Protein AF-A0A2T3Z7C1-F1 (afdb_monomer_lite)

pLDDT: mean 79.78, std 15.29, range [31.84, 96.19]

Organism: Trichoderma asperellum (strain ATCC 204424 / CBS 433.97 / NBRC 101777) (NCBI:txid1042311)

Radius of gyration: 23.26 Å; chains: 1; bounding box: 41×73×47 Å

Foldseek 3Di:
DDDPDDDPPPPPPPPPPPPVVNVPDDPDDQPLCVLFWDPPVVCPPPDQWFKKAQPVPRPDIDIDNHWTWTPDPLIATADDQDQDPVVNDSGGDMDTPDPVHHHDYVVVSNVLVVVLVVDPPRDSVCCNVPVCVSPPPPPDD

Sequence (141 aa):
MVSPATLPSWSQVKYIRPDRKLLAAPPRKPEWEEFFVRPAQDCINLPKIVRIVCRRCRSQKFDDHKPRWTRQITPRYILRRPGCGNCHQKNTNWRPEDPSVMFIDPSHLSRKRSCLKENPAFDPADVIQHPDWYFPGSSET

Structure (mmCIF, N/CA/C/O backbone):
data_AF-A0A2T3Z7C1-F1
#
_entry.id   AF-A0A2T3Z7C1-F1
#
loop_
_atom_site.group_PDB
_atom_site.id
_atom_site.type_symbol
_atom_site.label_atom_id
_atom_site.label_alt_id
_atom_site.label_comp_id
_atom_site.label_asym_id
_atom_site.label_entity_id
_atom_site.label_seq_id
_atom_site.pdbx_PDB_ins_code
_atom_site.Cartn_x
_atom_site.Cartn_y
_atom_site.Cartn_z
_atom_site.occupancy
_atom_site.B_iso_or_equiv
_atom_site.auth_seq_id
_atom_site.auth_comp_id
_atom_site.auth_asym_id
_atom_site.auth_atom_id
_atom_site.pdbx_PDB_model_num
ATOM 1 N N . MET A 1 1 ? 29.526 56.607 -26.516 1.00 38.72 1 MET A N 1
ATOM 2 C CA . MET A 1 1 ? 28.598 57.125 -25.488 1.00 38.72 1 MET A CA 1
ATOM 3 C C . MET A 1 1 ? 27.336 56.282 -25.569 1.00 38.72 1 MET A C 1
ATOM 5 O O . MET A 1 1 ? 26.697 56.297 -26.610 1.00 38.72 1 MET A O 1
ATOM 9 N N . VAL A 1 2 ? 27.069 55.439 -24.568 1.00 41.75 2 VAL A N 1
ATOM 10 C CA . VAL A 1 2 ? 25.969 54.457 -24.598 1.00 41.75 2 VAL A CA 1
ATOM 11 C C . VAL A 1 2 ? 24.788 55.049 -23.834 1.00 41.75 2 VAL A C 1
ATOM 13 O O . VAL A 1 2 ? 24.931 55.375 -22.657 1.00 41.75 2 VAL A O 1
ATOM 16 N N . SER A 1 3 ? 23.655 55.240 -24.509 1.00 46.81 3 SER A N 1
ATOM 17 C CA . SER A 1 3 ? 22.421 55.739 -23.896 1.00 46.81 3 SER A CA 1
ATOM 18 C C . SER A 1 3 ? 21.950 54.797 -22.780 1.00 46.81 3 SER A C 1
ATOM 20 O O . SER A 1 3 ? 21.920 53.582 -22.996 1.00 46.81 3 SER A O 1
ATOM 22 N N . PRO A 1 4 ? 21.564 55.307 -21.597 1.00 52.66 4 PRO A N 1
ATOM 23 C CA . PRO A 1 4 ? 21.028 54.464 -20.539 1.00 52.66 4 PRO A CA 1
ATOM 24 C C . PRO A 1 4 ? 19.660 53.910 -20.953 1.00 52.66 4 PRO A C 1
ATOM 26 O O . PRO A 1 4 ? 18.787 54.647 -21.413 1.00 52.66 4 PRO A O 1
ATOM 29 N N . ALA A 1 5 ? 19.487 52.596 -20.794 1.00 56.38 5 ALA A N 1
ATOM 30 C CA . ALA A 1 5 ? 18.248 51.888 -21.084 1.00 56.38 5 ALA A CA 1
ATOM 31 C C . ALA A 1 5 ? 17.079 52.508 -20.300 1.00 56.38 5 ALA A C 1
ATOM 33 O O . ALA A 1 5 ? 17.044 52.479 -19.069 1.00 56.38 5 ALA A O 1
ATOM 34 N N . THR A 1 6 ? 16.120 53.084 -21.023 1.00 56.19 6 THR A N 1
ATOM 35 C CA . THR A 1 6 ? 14.882 53.619 -20.459 1.00 56.19 6 THR A CA 1
ATOM 36 C C . THR A 1 6 ? 14.025 52.450 -19.983 1.00 56.19 6 THR A C 1
ATOM 38 O O . THR A 1 6 ? 13.424 51.742 -20.788 1.00 56.19 6 THR A O 1
ATOM 41 N N . LEU A 1 7 ? 13.973 52.217 -18.670 1.00 59.69 7 LEU A N 1
ATOM 42 C CA . LEU A 1 7 ? 12.960 51.336 -18.094 1.00 59.69 7 LEU A CA 1
ATOM 43 C C . LEU A 1 7 ? 11.584 51.969 -18.364 1.00 59.69 7 LEU A C 1
ATOM 45 O O . LEU A 1 7 ? 11.388 53.138 -18.018 1.00 59.69 7 LEU A O 1
ATOM 49 N N . PRO A 1 8 ? 10.625 51.258 -18.982 1.00 54.25 8 PRO A N 1
ATOM 50 C CA . PRO A 1 8 ? 9.300 51.811 -19.208 1.00 54.25 8 PRO A CA 1
ATOM 51 C C . PRO A 1 8 ? 8.609 52.041 -17.856 1.00 54.25 8 PRO A C 1
ATOM 53 O O . PRO A 1 8 ? 8.216 51.107 -17.161 1.00 54.25 8 PRO A O 1
ATOM 56 N N . SER A 1 9 ? 8.469 53.316 -17.485 1.00 53.69 9 SER A N 1
ATOM 57 C CA . SER A 1 9 ? 7.728 53.803 -16.318 1.00 53.69 9 SER A CA 1
ATOM 58 C C . SER A 1 9 ? 6.220 53.640 -16.547 1.00 53.69 9 SER A C 1
ATOM 60 O O . SER A 1 9 ? 5.493 54.609 -16.762 1.00 53.69 9 SER A O 1
ATOM 62 N N . TRP A 1 10 ? 5.727 52.403 -16.525 1.00 54.66 10 TRP A N 1
ATOM 63 C CA . TRP A 1 10 ? 4.291 52.137 -16.484 1.00 54.66 10 TRP A CA 1
ATOM 64 C C . TRP A 1 10 ? 3.839 52.088 -15.026 1.00 54.66 10 TRP A C 1
ATOM 66 O O . TRP A 1 10 ? 3.829 51.040 -14.383 1.00 54.66 10 TRP A O 1
ATOM 76 N N . SER A 1 11 ? 3.420 53.243 -14.512 1.00 56.66 11 SER A N 1
ATOM 77 C CA . SER A 1 11 ? 2.805 53.423 -13.187 1.00 56.66 11 SER A CA 1
ATOM 78 C C . SER A 1 11 ? 1.471 52.675 -13.004 1.00 56.66 11 SER A C 1
ATOM 80 O O . SER A 1 11 ? 0.903 52.686 -11.914 1.00 56.66 11 SER A O 1
ATOM 82 N N . GLN A 1 12 ? 0.974 51.996 -14.044 1.00 58.41 12 GLN A N 1
ATOM 83 C CA . GLN A 1 12 ? -0.239 51.173 -14.015 1.00 58.41 12 GLN A CA 1
ATOM 84 C C . GLN A 1 12 ? 0.015 49.677 -13.777 1.00 58.41 12 GLN A C 1
ATOM 86 O O . GLN A 1 12 ? -0.935 48.943 -13.497 1.00 58.41 12 GLN A O 1
ATOM 91 N N . VAL A 1 13 ? 1.263 49.198 -13.845 1.00 56.97 13 VAL A N 1
ATOM 92 C CA . VAL A 1 13 ? 1.553 47.789 -13.545 1.00 56.97 13 VAL A CA 1
ATOM 93 C C . VAL A 1 13 ? 1.569 47.619 -12.028 1.00 56.97 13 VAL A C 1
ATOM 95 O O . VAL A 1 13 ? 2.586 47.803 -11.362 1.00 56.97 13 VAL A O 1
ATOM 98 N N . LYS A 1 14 ? 0.414 47.263 -11.454 1.00 56.72 14 LYS A N 1
ATOM 99 C CA . LYS A 1 14 ? 0.366 46.710 -10.098 1.00 56.72 14 LYS A CA 1
ATOM 100 C C . LYS A 1 14 ? 1.229 45.453 -10.103 1.00 56.72 14 LYS A C 1
ATOM 102 O O . LYS A 1 14 ? 0.855 44.454 -10.710 1.00 56.72 14 LYS A O 1
ATOM 107 N N . TYR A 1 15 ? 2.372 45.496 -9.428 1.00 55.25 15 TYR A N 1
ATOM 108 C CA . TYR A 1 15 ? 3.145 44.296 -9.136 1.00 55.25 15 TYR A CA 1
ATOM 109 C C . TYR A 1 15 ? 2.271 43.367 -8.290 1.00 55.25 15 TYR A C 1
ATOM 111 O O . TYR A 1 15 ? 2.142 43.537 -7.076 1.00 55.25 15 TYR A O 1
ATOM 119 N N . ILE A 1 16 ? 1.625 42.399 -8.938 1.00 62.19 16 ILE A N 1
ATOM 120 C CA . ILE A 1 16 ? 0.951 41.306 -8.252 1.00 62.19 16 ILE A CA 1
ATOM 121 C C . ILE A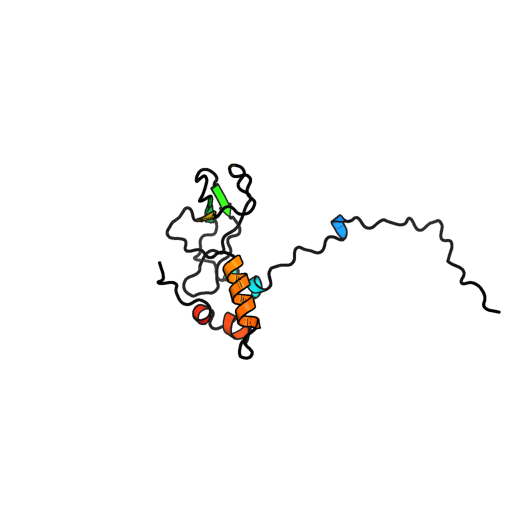 1 16 ? 2.079 40.460 -7.674 1.00 62.19 16 ILE A C 1
ATOM 123 O O . ILE A 1 16 ? 2.775 39.763 -8.409 1.00 62.19 16 ILE A O 1
ATOM 127 N N . ARG A 1 17 ? 2.311 40.555 -6.359 1.00 58.78 17 ARG A N 1
ATOM 128 C CA . ARG A 1 17 ? 3.185 39.591 -5.685 1.00 58.78 17 ARG A CA 1
ATOM 129 C C . ARG A 1 17 ? 2.545 38.218 -5.890 1.00 58.78 17 ARG A C 1
ATOM 131 O O . ARG A 1 17 ? 1.411 38.043 -5.441 1.00 58.78 17 ARG A O 1
ATOM 138 N N . PRO A 1 18 ? 3.204 37.271 -6.575 1.00 61.06 18 PRO A N 1
ATOM 139 C CA . PRO A 1 18 ? 2.634 35.949 -6.738 1.00 61.06 18 PRO A CA 1
ATOM 140 C C . PRO A 1 18 ? 2.448 35.347 -5.343 1.00 61.06 18 PRO A C 1
ATOM 142 O O . PRO A 1 18 ? 3.386 35.312 -4.541 1.00 61.06 18 PRO A O 1
ATOM 145 N N . ASP A 1 19 ? 1.216 34.952 -5.019 1.00 63.44 19 ASP A N 1
ATOM 146 C CA . ASP A 1 19 ? 0.920 34.317 -3.739 1.00 63.44 19 ASP A CA 1
ATOM 147 C C . ASP A 1 19 ? 1.797 33.065 -3.628 1.00 63.44 19 ASP A C 1
ATOM 149 O O . ASP A 1 19 ? 1.788 32.191 -4.497 1.00 63.44 19 ASP A O 1
ATOM 153 N N . ARG A 1 20 ? 2.575 32.975 -2.547 1.00 60.47 20 ARG A N 1
ATOM 154 C CA . ARG A 1 20 ? 3.456 31.836 -2.272 1.00 60.47 20 ARG A CA 1
ATOM 155 C C . ARG A 1 20 ? 2.691 30.508 -2.306 1.00 60.47 20 ARG A C 1
ATOM 157 O O . ARG A 1 20 ? 3.289 29.482 -2.615 1.00 60.47 20 ARG A O 1
ATOM 164 N N . LYS A 1 21 ? 1.384 30.520 -2.017 1.00 62.03 21 LYS A N 1
ATOM 165 C CA . LYS A 1 21 ? 0.500 29.350 -2.131 1.00 62.03 21 LYS A CA 1
ATOM 166 C C . LYS A 1 21 ? 0.228 28.942 -3.582 1.00 62.03 21 LYS A C 1
ATOM 168 O O . LYS A 1 21 ? 0.119 27.752 -3.846 1.00 62.03 21 LYS A O 1
ATOM 173 N N . LEU A 1 22 ? 0.157 29.900 -4.507 1.00 63.41 22 LEU A N 1
ATOM 174 C CA . LEU A 1 22 ? -0.021 29.658 -5.945 1.00 63.41 22 LEU A CA 1
ATOM 175 C C . LEU A 1 22 ? 1.284 29.215 -6.625 1.00 63.41 22 LEU A C 1
ATOM 177 O O . LEU A 1 22 ? 1.246 28.547 -7.651 1.00 63.41 22 LEU A O 1
ATOM 181 N N . LEU A 1 23 ? 2.435 29.550 -6.033 1.00 64.38 23 LEU A N 1
ATOM 182 C CA . LEU A 1 23 ? 3.760 29.079 -6.457 1.00 64.38 23 LEU A CA 1
ATOM 183 C C . LEU A 1 23 ? 4.192 27.768 -5.786 1.00 64.38 23 LEU A C 1
ATOM 185 O O . LEU A 1 23 ? 5.292 27.278 -6.053 1.00 64.38 23 LEU A O 1
ATOM 189 N N . ALA A 1 24 ? 3.382 27.210 -4.883 1.00 66.69 24 ALA A N 1
ATOM 190 C CA . ALA A 1 24 ? 3.707 25.939 -4.260 1.00 66.69 24 ALA A CA 1
ATOM 191 C C . ALA A 1 24 ? 3.689 24.854 -5.341 1.00 66.69 24 ALA A C 1
ATOM 193 O O . ALA A 1 24 ? 2.636 24.522 -5.885 1.00 66.69 24 ALA A O 1
ATOM 194 N N . ALA A 1 25 ? 4.867 24.311 -5.659 1.00 65.12 25 ALA A N 1
ATOM 195 C CA . ALA A 1 25 ? 4.968 23.176 -6.561 1.00 65.12 25 ALA A CA 1
ATOM 196 C C . ALA A 1 25 ? 4.029 22.063 -6.063 1.00 65.12 25 ALA A C 1
ATOM 198 O O . ALA A 1 25 ? 3.983 21.811 -4.849 1.00 65.12 25 ALA A O 1
ATOM 199 N N . PRO A 1 26 ? 3.280 21.400 -6.963 1.00 63.91 26 PRO A N 1
ATOM 200 C CA . PRO A 1 26 ? 2.440 20.286 -6.562 1.00 63.91 26 PRO A CA 1
ATOM 201 C C . PRO A 1 26 ? 3.299 19.265 -5.806 1.00 63.91 26 PRO A C 1
ATOM 203 O O . PRO A 1 26 ? 4.480 19.091 -6.135 1.00 63.91 26 PRO A O 1
ATOM 206 N N . PRO A 1 27 ? 2.746 18.606 -4.772 1.00 65.56 27 PRO A N 1
ATOM 207 C CA . PRO A 1 27 ? 3.503 17.643 -3.990 1.00 65.56 27 PRO A CA 1
ATOM 208 C C . PRO A 1 27 ? 4.083 16.599 -4.941 1.00 65.56 27 PRO A C 1
ATOM 210 O O . PRO A 1 27 ? 3.338 15.926 -5.657 1.00 65.56 27 PRO A O 1
ATOM 213 N N . ARG A 1 28 ? 5.419 16.500 -4.982 1.00 69.06 28 ARG A N 1
ATOM 214 C CA . ARG A 1 28 ? 6.105 15.518 -5.824 1.00 69.06 28 ARG A CA 1
ATOM 215 C C . ARG A 1 28 ? 5.606 14.138 -5.423 1.00 69.06 28 ARG A C 1
ATOM 217 O O . ARG A 1 28 ? 5.805 13.715 -4.282 1.00 69.06 28 ARG A O 1
ATOM 224 N N . LYS A 1 29 ? 4.933 13.458 -6.350 1.00 74.31 29 LYS A N 1
ATOM 225 C CA . LYS A 1 29 ? 4.590 12.054 -6.156 1.00 74.31 29 LYS A CA 1
ATOM 226 C C . LYS A 1 29 ? 5.893 11.266 -6.049 1.00 74.31 29 LYS A C 1
ATOM 228 O O . LYS A 1 29 ? 6.853 11.585 -6.755 1.00 74.31 29 LYS A O 1
ATOM 233 N N . PRO A 1 30 ? 5.968 10.278 -5.153 1.00 79.38 30 PRO A N 1
ATOM 234 C CA . PRO A 1 30 ? 7.123 9.411 -5.128 1.00 79.38 30 PRO A CA 1
ATOM 235 C C . PRO A 1 30 ? 7.197 8.632 -6.444 1.00 79.38 30 PRO A C 1
ATOM 237 O O . PRO A 1 30 ? 6.226 8.001 -6.842 1.00 79.38 30 PRO A O 1
ATOM 240 N N . GLU A 1 31 ? 8.358 8.634 -7.093 1.00 80.88 31 GLU A N 1
ATOM 241 C CA . GLU A 1 31 ? 8.555 7.997 -8.407 1.00 80.88 31 GLU A CA 1
ATOM 242 C C . GLU A 1 31 ? 8.227 6.500 -8.415 1.00 80.88 31 GLU A C 1
ATOM 244 O O . GLU A 1 31 ? 7.868 5.933 -9.438 1.00 80.88 31 GLU A O 1
ATOM 249 N N . TRP A 1 32 ? 8.345 5.837 -7.265 1.00 85.50 32 TRP A N 1
ATOM 250 C CA . TRP A 1 32 ? 8.002 4.426 -7.133 1.00 85.50 32 TRP A CA 1
ATOM 251 C C . TRP A 1 32 ? 6.499 4.158 -7.307 1.00 85.50 32 TRP A C 1
ATOM 253 O O . TRP A 1 32 ? 6.117 3.012 -7.550 1.00 85.50 32 TRP A O 1
ATOM 263 N N . GLU A 1 33 ? 5.650 5.186 -7.176 1.00 86.88 33 GLU A N 1
ATOM 264 C CA . GLU A 1 33 ? 4.194 5.064 -7.269 1.00 86.88 33 GLU A CA 1
ATOM 265 C C . GLU A 1 33 ? 3.763 4.580 -8.656 1.00 86.88 33 GLU A C 1
ATOM 267 O O . GLU A 1 33 ? 2.875 3.745 -8.770 1.00 86.88 33 GLU A O 1
ATOM 272 N N . GLU A 1 34 ? 4.448 5.026 -9.705 1.00 84.19 34 GLU A N 1
ATOM 273 C CA . GLU A 1 34 ? 4.117 4.687 -11.092 1.00 84.19 34 GLU A CA 1
ATOM 274 C C . GLU A 1 34 ? 4.365 3.204 -11.408 1.00 84.19 34 GLU A C 1
ATOM 276 O O . GLU A 1 34 ? 3.578 2.576 -12.120 1.00 84.19 34 GLU A O 1
ATOM 281 N N . PHE A 1 35 ? 5.412 2.623 -10.818 1.00 85.69 35 PHE A N 1
ATOM 282 C CA . PHE A 1 35 ? 5.861 1.262 -11.119 1.00 85.69 35 PHE A CA 1
ATOM 283 C C . PHE A 1 35 ? 5.249 0.218 -10.192 1.00 85.69 35 PHE A C 1
ATOM 285 O O . PHE A 1 35 ? 4.875 -0.861 -10.636 1.00 85.69 35 PHE A O 1
ATOM 292 N N . PHE A 1 36 ? 5.136 0.517 -8.896 1.00 89.75 36 PHE A N 1
ATOM 293 C CA . PHE A 1 36 ? 4.722 -0.485 -7.915 1.00 89.75 36 PHE A CA 1
ATOM 294 C C . PHE A 1 36 ? 3.242 -0.434 -7.558 1.00 89.75 36 PHE A C 1
ATOM 296 O O . PHE A 1 36 ? 2.744 -1.412 -6.997 1.00 89.75 36 PHE A O 1
ATOM 303 N N . VAL A 1 37 ? 2.532 0.661 -7.854 1.00 91.75 37 VAL A N 1
ATOM 304 C CA . VAL A 1 37 ? 1.107 0.788 -7.517 1.00 91.75 37 VAL A CA 1
ATOM 305 C C . VAL A 1 37 ? 0.239 0.276 -8.646 1.00 91.75 37 VAL A C 1
ATOM 307 O O . VAL A 1 37 ? 0.445 0.589 -9.819 1.00 91.75 37 VAL A O 1
ATOM 310 N N . ARG A 1 38 ? -0.742 -0.533 -8.264 1.00 91.06 38 ARG A N 1
ATOM 311 C CA . ARG A 1 38 ? -1.776 -1.065 -9.139 1.00 91.06 38 ARG A CA 1
ATOM 312 C C . ARG A 1 38 ? -2.726 0.056 -9.583 1.00 91.06 38 ARG A C 1
ATOM 314 O O . ARG A 1 38 ? -3.148 0.851 -8.736 1.00 91.06 38 ARG A O 1
ATOM 321 N N . PRO A 1 39 ? -3.069 0.154 -10.880 1.00 89.19 39 PRO A N 1
ATOM 322 C CA . PRO A 1 39 ? -4.035 1.141 -11.344 1.00 89.19 39 PRO A CA 1
ATOM 323 C C . PRO A 1 39 ? -5.415 0.858 -10.739 1.00 89.19 39 PRO A C 1
ATOM 325 O O . PRO A 1 39 ? -5.766 -0.282 -10.445 1.00 89.19 39 PRO A O 1
ATOM 328 N N . ALA A 1 40 ? -6.222 1.905 -10.557 1.00 85.69 40 ALA A N 1
ATOM 329 C CA . ALA A 1 40 ? -7.511 1.799 -9.866 1.00 85.69 40 ALA A CA 1
ATOM 330 C C . ALA A 1 40 ? -8.490 0.809 -10.529 1.00 85.69 40 ALA A C 1
ATOM 332 O O . ALA A 1 40 ? -9.327 0.229 -9.841 1.00 85.69 40 ALA A O 1
ATOM 333 N N . GLN A 1 41 ? -8.364 0.608 -11.843 1.00 86.56 41 GLN A N 1
ATOM 334 C CA . GLN A 1 41 ? -9.183 -0.313 -12.634 1.00 86.56 41 GLN A CA 1
ATOM 335 C C . GLN A 1 41 ? -8.959 -1.782 -12.246 1.00 86.56 41 GLN A C 1
ATOM 337 O O . GLN A 1 41 ? -9.906 -2.557 -12.263 1.00 86.56 41 GLN A O 1
ATOM 342 N N . ASP A 1 42 ? -7.756 -2.142 -11.793 1.00 86.50 42 ASP A N 1
ATOM 343 C CA . ASP A 1 42 ? -7.396 -3.526 -11.449 1.00 86.50 42 ASP A CA 1
ATOM 344 C C . ASP A 1 42 ? -7.656 -3.856 -9.966 1.00 86.50 42 ASP A C 1
ATOM 346 O O . ASP A 1 42 ? -7.323 -4.943 -9.483 1.00 86.50 42 ASP A O 1
ATOM 350 N N . CYS A 1 43 ? -8.228 -2.909 -9.214 1.00 86.50 43 CYS A N 1
ATOM 351 C CA . CYS A 1 43 ? -8.494 -3.013 -7.777 1.00 86.50 43 CYS A CA 1
ATOM 352 C C . CYS A 1 43 ? -9.932 -3.468 -7.450 1.00 86.50 43 CYS A C 1
ATOM 354 O O . CYS A 1 43 ? -10.377 -3.287 -6.319 1.00 86.50 43 CYS A O 1
ATOM 356 N N . ILE A 1 44 ? -10.672 -4.045 -8.407 1.00 85.50 44 ILE A N 1
ATOM 357 C CA . ILE A 1 44 ? -12.108 -4.381 -8.266 1.00 85.50 44 ILE A CA 1
ATOM 358 C C . ILE A 1 44 ? -12.372 -5.321 -7.078 1.00 85.50 44 ILE A C 1
ATOM 360 O O . ILE A 1 44 ? -13.336 -5.120 -6.342 1.00 85.50 44 ILE A O 1
ATOM 364 N N . ASN A 1 45 ? -11.486 -6.297 -6.862 1.00 88.44 45 ASN A N 1
ATOM 365 C CA . ASN A 1 45 ? -11.622 -7.323 -5.820 1.00 88.44 45 ASN A CA 1
ATOM 366 C C . ASN A 1 45 ? -10.914 -6.964 -4.502 1.00 88.44 45 ASN A C 1
ATOM 368 O O . ASN A 1 45 ? -10.785 -7.814 -3.623 1.00 88.44 45 ASN A O 1
ATOM 372 N N . LEU A 1 46 ? -10.411 -5.735 -4.364 1.00 91.50 46 LEU A N 1
ATOM 373 C CA . LEU A 1 46 ? -9.671 -5.297 -3.182 1.00 91.50 46 LEU A CA 1
ATOM 374 C C . LEU A 1 46 ? -10.538 -4.399 -2.287 1.00 91.50 46 LEU A C 1
ATOM 376 O O . LEU A 1 46 ? -11.423 -3.695 -2.785 1.00 91.50 46 LEU A O 1
ATOM 380 N N . PRO A 1 47 ? -10.284 -4.374 -0.965 1.00 92.69 47 PRO A N 1
ATOM 381 C CA . PRO A 1 47 ? -10.992 -3.486 -0.054 1.00 92.69 47 PRO A CA 1
ATOM 382 C C . PRO A 1 47 ? -10.921 -2.021 -0.506 1.00 92.69 47 PRO A C 1
ATOM 384 O O . PRO A 1 47 ? -9.841 -1.452 -0.687 1.00 92.69 47 PRO A O 1
ATOM 387 N N . LYS A 1 48 ? -12.094 -1.396 -0.658 1.00 93.44 48 LYS A N 1
ATOM 388 C CA . LYS A 1 48 ? -12.232 0.024 -1.034 1.00 93.44 48 LYS A CA 1
ATOM 389 C C . LYS A 1 48 ? -11.935 0.973 0.124 1.00 93.44 48 LYS A C 1
ATOM 391 O O . LYS A 1 48 ? -11.572 2.122 -0.104 1.00 93.44 48 LYS A O 1
ATOM 396 N N . ILE A 1 49 ? -12.112 0.494 1.351 1.00 95.00 49 ILE A N 1
ATOM 397 C CA . ILE A 1 49 ? -11.792 1.217 2.577 1.00 95.00 49 ILE A CA 1
ATOM 398 C C . ILE A 1 49 ? -10.931 0.292 3.425 1.00 95.00 49 ILE A C 1
ATOM 400 O O . ILE A 1 49 ? -11.320 -0.844 3.687 1.00 95.00 49 ILE A O 1
ATOM 404 N N . VAL A 1 50 ? -9.765 0.778 3.844 1.00 95.94 50 VAL A N 1
ATOM 405 C CA . VAL A 1 50 ? -8.877 0.049 4.754 1.00 95.94 50 VAL A CA 1
ATOM 406 C C . VAL A 1 50 ? -8.777 0.828 6.054 1.00 95.94 50 VAL A C 1
ATOM 408 O O . VAL A 1 50 ? -8.210 1.922 6.094 1.00 95.94 50 VAL A O 1
ATOM 411 N N . ARG A 1 51 ? -9.310 0.254 7.133 1.00 96.19 51 ARG A N 1
ATOM 412 C CA . ARG A 1 51 ? -9.140 0.803 8.478 1.00 96.19 51 ARG A CA 1
ATOM 413 C C . ARG A 1 51 ? -7.758 0.436 9.002 1.00 96.19 51 ARG A C 1
ATOM 415 O O . ARG A 1 51 ? -7.385 -0.736 9.048 1.00 96.19 51 ARG A O 1
ATOM 422 N N . ILE A 1 52 ? -6.993 1.444 9.403 1.00 94.81 52 ILE A N 1
ATOM 423 C CA . ILE A 1 52 ? -5.683 1.284 10.029 1.00 94.81 52 ILE A CA 1
ATOM 424 C C . ILE A 1 52 ? -5.717 1.743 11.482 1.00 94.81 52 ILE A C 1
ATOM 426 O O . ILE A 1 52 ? -6.410 2.690 11.846 1.00 94.81 52 ILE A O 1
ATOM 430 N N . VAL A 1 53 ? -4.916 1.088 12.312 1.00 93.62 53 VAL A N 1
ATOM 431 C CA . VAL A 1 53 ? -4.758 1.376 13.734 1.00 93.62 53 VAL A CA 1
ATOM 432 C C . VAL A 1 53 ? -3.303 1.708 14.050 1.00 93.62 53 VAL A C 1
ATOM 434 O O . VAL A 1 53 ? -2.366 1.102 13.516 1.00 93.62 53 VAL A O 1
ATOM 437 N N . CYS A 1 54 ? -3.097 2.684 14.930 1.00 91.50 54 CYS A N 1
ATOM 438 C CA . CYS A 1 54 ? -1.772 3.009 15.441 1.00 91.50 54 CYS A CA 1
ATOM 439 C C . CYS A 1 54 ? -1.252 1.842 16.292 1.00 91.50 54 CYS A C 1
ATOM 44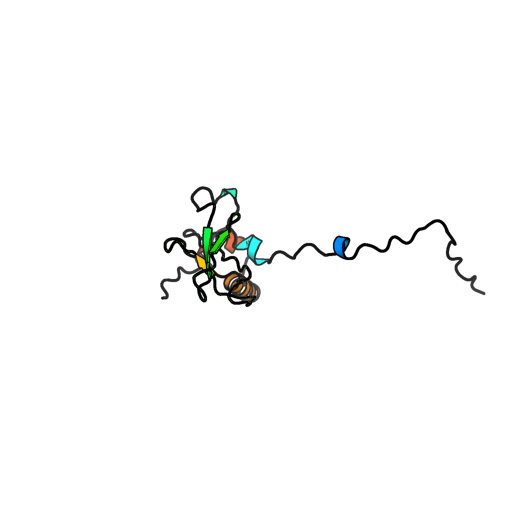1 O O . CYS A 1 54 ? -1.860 1.486 17.299 1.00 91.50 54 CYS A O 1
ATOM 443 N N . ARG A 1 55 ? -0.096 1.259 15.954 1.00 88.75 55 ARG A N 1
ATOM 444 C CA . ARG A 1 55 ? 0.458 0.122 16.717 1.00 88.75 55 ARG A CA 1
ATOM 445 C C . ARG A 1 55 ? 0.857 0.483 18.143 1.00 88.75 55 ARG A C 1
ATOM 447 O O . ARG A 1 55 ? 0.886 -0.399 18.998 1.00 88.75 55 ARG A O 1
ATOM 454 N N . ARG A 1 56 ? 1.190 1.756 18.383 1.00 87.81 56 ARG A N 1
ATOM 455 C CA . ARG A 1 56 ? 1.691 2.235 19.674 1.00 87.81 56 ARG A CA 1
ATOM 456 C C . ARG A 1 56 ? 0.560 2.435 20.677 1.00 87.81 56 ARG A C 1
ATOM 458 O O . ARG A 1 56 ? 0.542 1.755 21.691 1.00 87.81 56 ARG A O 1
ATOM 465 N N . CYS A 1 57 ? -0.378 3.342 20.398 1.00 89.31 57 CYS A N 1
ATOM 466 C CA . CYS A 1 57 ? -1.479 3.619 21.327 1.00 89.31 57 CYS A CA 1
ATOM 467 C C . CYS A 1 57 ? -2.671 2.672 21.164 1.00 89.31 57 CYS A C 1
ATOM 469 O O . CYS A 1 57 ? -3.479 2.585 22.080 1.00 89.31 57 CYS A O 1
ATOM 471 N N . ARG A 1 58 ? -2.812 1.999 20.010 1.00 89.38 58 ARG A N 1
ATOM 472 C CA . ARG A 1 58 ? -3.911 1.075 19.652 1.00 89.38 58 ARG A CA 1
ATOM 473 C C . ARG A 1 58 ? -5.330 1.658 19.708 1.00 89.38 58 ARG A C 1
ATOM 475 O O . ARG A 1 58 ? -6.268 0.991 19.292 1.00 89.38 58 ARG A O 1
ATOM 482 N N . SER A 1 59 ? -5.486 2.894 20.170 1.00 88.19 59 SER A N 1
ATOM 483 C CA . SER A 1 59 ? -6.762 3.586 20.330 1.00 88.19 59 SER A CA 1
ATOM 484 C C . SER A 1 59 ? -7.134 4.412 19.108 1.00 88.19 59 SER A C 1
ATOM 486 O O . SER A 1 59 ? -8.297 4.441 18.718 1.00 88.19 59 SER A O 1
ATOM 488 N N . GLN A 1 60 ? -6.156 5.058 18.469 1.00 90.25 60 GLN A N 1
ATOM 489 C CA . GLN A 1 60 ? -6.438 5.847 17.280 1.00 90.25 60 GLN A CA 1
ATOM 490 C C . GLN A 1 60 ? -6.568 4.957 16.045 1.00 90.25 60 GLN A C 1
ATOM 492 O O . GLN A 1 60 ? -5.667 4.173 15.724 1.00 90.25 60 GLN A O 1
ATOM 497 N N . LYS A 1 61 ? -7.681 5.149 15.340 1.00 92.88 61 LYS A N 1
ATOM 498 C CA . LYS A 1 61 ? -8.018 4.496 14.078 1.00 92.88 61 LYS A CA 1
ATOM 499 C C . LYS A 1 61 ? -8.149 5.543 12.976 1.00 92.88 61 LYS A C 1
ATOM 501 O O . LYS A 1 61 ? -8.444 6.705 13.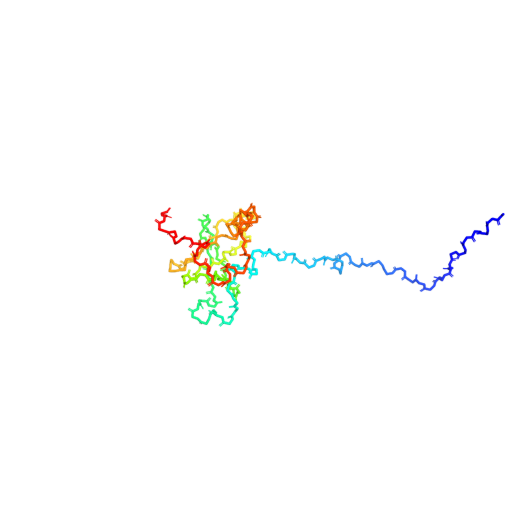252 1.00 92.88 61 LYS A O 1
ATOM 506 N N . PHE A 1 62 ? -7.898 5.135 11.744 1.00 92.19 62 PHE A N 1
ATOM 507 C CA . PHE A 1 62 ? -8.044 5.973 10.564 1.00 92.19 62 PHE A CA 1
ATOM 508 C C . PHE A 1 62 ? -8.596 5.132 9.419 1.00 92.19 62 PHE A C 1
ATOM 510 O O . PHE A 1 62 ? -8.095 4.036 9.170 1.00 92.19 62 PHE A O 1
ATOM 517 N N . ASP A 1 63 ? -9.595 5.660 8.722 1.00 95.31 63 ASP A N 1
ATOM 518 C CA . ASP A 1 63 ? -10.201 5.007 7.567 1.00 95.31 63 ASP A CA 1
ATOM 519 C C . ASP A 1 63 ? -9.573 5.559 6.288 1.00 95.31 63 ASP A C 1
ATOM 521 O O . ASP A 1 63 ? -9.779 6.718 5.923 1.00 95.31 63 ASP A O 1
ATOM 525 N N . ASP A 1 64 ? -8.768 4.737 5.607 1.00 93.94 64 ASP A N 1
ATOM 526 C CA . ASP A 1 64 ? -8.251 5.100 4.291 1.00 93.94 64 ASP A CA 1
ATOM 527 C C . ASP A 1 64 ? -9.303 4.798 3.223 1.00 93.94 64 ASP A C 1
ATOM 529 O O . ASP A 1 64 ? -9.489 3.650 2.824 1.00 93.94 64 ASP A O 1
ATOM 533 N N . HIS A 1 65 ? -9.974 5.850 2.754 1.00 93.88 65 HIS A N 1
ATOM 534 C CA . HIS A 1 65 ? -10.942 5.801 1.654 1.00 93.88 65 HIS A CA 1
ATOM 535 C C . HIS A 1 65 ? -10.296 5.761 0.261 1.00 93.88 65 HIS A C 1
ATOM 537 O O . HIS A 1 65 ? -10.997 5.651 -0.743 1.00 93.88 65 HIS A O 1
ATOM 543 N N . LYS A 1 66 ? -8.971 5.920 0.172 1.00 91.56 66 LYS A N 1
ATOM 544 C CA . LYS A 1 66 ? -8.211 5.836 -1.081 1.00 91.56 66 LYS A CA 1
ATOM 545 C C . LYS A 1 66 ? -7.008 4.908 -0.886 1.00 91.56 66 LYS A C 1
ATOM 547 O O . LYS A 1 66 ? -5.858 5.370 -1.018 1.00 91.56 66 LYS A O 1
ATOM 552 N N . PRO A 1 67 ? -7.266 3.623 -0.566 1.00 93.81 67 PRO A N 1
ATOM 553 C CA . PRO A 1 67 ? -6.209 2.656 -0.364 1.00 93.81 67 PRO A CA 1
ATOM 554 C C . PRO A 1 67 ? -5.462 2.432 -1.675 1.00 93.81 67 PRO A C 1
ATOM 556 O O . PRO A 1 67 ? -6.036 2.430 -2.765 1.00 93.81 67 PRO A O 1
ATOM 559 N N . ARG A 1 68 ? -4.148 2.264 -1.558 1.00 94.19 68 ARG A N 1
ATOM 560 C CA . ARG A 1 68 ? -3.263 1.944 -2.679 1.00 94.19 68 ARG A CA 1
ATOM 561 C C . ARG A 1 68 ? -2.752 0.530 -2.491 1.00 94.19 68 ARG A C 1
ATOM 563 O O . ARG A 1 68 ? -2.463 0.136 -1.363 1.00 94.19 68 ARG A O 1
ATOM 570 N N . TRP A 1 69 ? -2.608 -0.199 -3.584 1.00 94.19 69 TRP A N 1
ATOM 571 C CA . TRP A 1 69 ? -2.249 -1.613 -3.571 1.00 94.19 69 TRP A CA 1
ATOM 572 C C . TRP A 1 69 ? -1.048 -1.857 -4.472 1.00 94.19 69 TRP A C 1
ATOM 574 O O . TRP A 1 69 ? -0.886 -1.169 -5.482 1.00 94.19 69 TRP A O 1
ATOM 584 N N . THR A 1 70 ? -0.193 -2.810 -4.108 1.00 92.75 70 THR A N 1
ATOM 585 C CA . THR A 1 70 ? 0.928 -3.203 -4.967 1.00 92.75 70 THR A CA 1
ATOM 586 C C . THR A 1 70 ? 0.453 -3.967 -6.208 1.00 92.75 70 THR A C 1
ATOM 588 O O . THR A 1 70 ? -0.620 -4.574 -6.217 1.00 92.75 70 THR A O 1
ATOM 591 N N . ARG A 1 71 ? 1.260 -3.942 -7.276 1.00 91.19 71 ARG A N 1
ATOM 592 C CA . ARG A 1 71 ? 0.977 -4.644 -8.545 1.00 91.19 71 ARG A CA 1
ATOM 593 C C . ARG A 1 71 ? 1.099 -6.168 -8.496 1.00 91.19 71 ARG A C 1
ATOM 595 O O . ARG A 1 71 ? 0.602 -6.817 -9.404 1.00 91.19 71 ARG A O 1
ATOM 602 N N . GLN A 1 72 ? 1.717 -6.721 -7.455 1.00 88.44 72 GLN A N 1
ATOM 603 C CA . GLN A 1 72 ? 1.913 -8.164 -7.273 1.00 88.44 72 GLN A CA 1
ATOM 604 C C . GLN A 1 72 ? 0.631 -8.988 -7.446 1.00 88.44 72 GLN A C 1
ATOM 606 O O . GLN A 1 72 ? -0.470 -8.469 -7.222 1.00 88.44 72 GLN A O 1
ATOM 611 N N . ILE A 1 73 ? 0.790 -10.283 -7.746 1.00 86.56 73 ILE A N 1
ATOM 612 C CA . ILE A 1 73 ? -0.316 -11.256 -7.772 1.00 86.56 73 ILE A CA 1
ATOM 613 C C . ILE A 1 73 ? -1.066 -11.254 -6.441 1.00 86.56 73 ILE A C 1
ATOM 615 O O . ILE A 1 73 ? -2.293 -11.203 -6.447 1.00 86.56 73 ILE A O 1
ATOM 619 N N . THR A 1 74 ? -0.334 -11.242 -5.322 1.00 88.31 74 THR A N 1
ATOM 620 C CA . THR A 1 74 ? -0.885 -11.076 -3.969 1.00 88.31 74 THR A CA 1
ATOM 621 C C . THR A 1 74 ? -0.734 -9.614 -3.544 1.00 88.31 74 THR A C 1
ATOM 623 O O . THR A 1 74 ? 0.342 -9.223 -3.071 1.00 88.31 74 THR A O 1
ATOM 626 N N . PRO A 1 75 ? -1.766 -8.767 -3.716 1.00 90.69 75 PRO A N 1
ATOM 627 C CA . PRO A 1 75 ? -1.620 -7.331 -3.551 1.00 90.69 75 PRO A CA 1
ATOM 628 C C . PRO A 1 75 ? -1.471 -6.984 -2.075 1.00 90.69 75 PRO A C 1
ATOM 630 O O . PRO A 1 75 ? -2.238 -7.432 -1.225 1.00 90.69 75 PRO A O 1
ATOM 633 N N . ARG A 1 76 ? -0.494 -6.137 -1.768 1.00 93.56 76 ARG A N 1
ATOM 634 C CA . ARG A 1 76 ? -0.268 -5.615 -0.420 1.00 93.56 76 ARG A CA 1
ATOM 635 C C . ARG A 1 76 ? -0.755 -4.179 -0.360 1.00 93.56 76 ARG A C 1
ATOM 637 O O . ARG A 1 76 ? -0.450 -3.377 -1.243 1.00 93.56 76 ARG A O 1
ATOM 644 N N . TYR A 1 77 ? -1.477 -3.840 0.695 1.00 94.94 77 TYR A N 1
ATOM 645 C CA . TYR A 1 77 ? -1.889 -2.473 0.967 1.00 94.94 77 TYR A CA 1
ATOM 646 C C . TYR A 1 77 ? -0.668 -1.591 1.263 1.00 94.94 77 TYR A C 1
ATOM 648 O O . TYR A 1 77 ? 0.184 -1.918 2.088 1.00 94.94 77 TYR A O 1
ATOM 656 N N . ILE A 1 78 ? -0.575 -0.443 0.605 1.00 93.62 78 ILE A N 1
ATOM 657 C CA . ILE A 1 78 ? 0.516 0.511 0.785 1.00 93.62 78 ILE A CA 1
ATOM 658 C C . ILE A 1 78 ? 0.13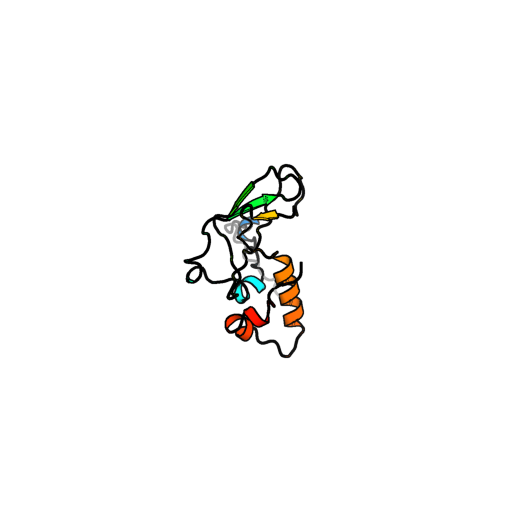5 1.461 1.914 1.00 93.62 78 ILE A C 1
ATOM 660 O O . ILE A 1 78 ? -0.678 2.374 1.743 1.00 93.62 78 ILE A O 1
ATOM 664 N N . LEU A 1 79 ? 0.755 1.236 3.070 1.00 92.12 79 LEU A N 1
ATOM 665 C CA . LEU A 1 79 ? 0.381 1.842 4.340 1.00 92.12 79 LEU A CA 1
ATOM 666 C C . LEU A 1 79 ? 0.402 3.380 4.281 1.00 92.12 79 LEU A C 1
ATOM 668 O O . LEU A 1 79 ? 1.406 4.000 3.923 1.00 92.12 79 LEU A O 1
ATOM 672 N N . ARG A 1 80 ? -0.694 4.024 4.696 1.00 88.44 80 ARG A N 1
ATOM 673 C CA . ARG A 1 80 ? -0.706 5.465 4.991 1.00 88.44 80 ARG A CA 1
ATOM 674 C C . ARG A 1 80 ? -0.055 5.748 6.343 1.00 88.44 80 ARG A C 1
ATOM 676 O O . ARG A 1 80 ? -0.157 4.958 7.276 1.00 88.44 80 ARG A O 1
ATOM 683 N N . ARG A 1 81 ? 0.562 6.924 6.466 1.00 85.38 81 ARG A N 1
ATOM 684 C CA . ARG A 1 81 ? 1.167 7.411 7.714 1.00 85.38 81 ARG A CA 1
ATOM 685 C C . ARG A 1 81 ? 0.475 8.688 8.202 1.00 85.38 81 ARG A C 1
ATOM 687 O O . ARG A 1 81 ? 1.076 9.760 8.133 1.00 85.38 81 ARG A O 1
ATOM 694 N N . PRO A 1 82 ? -0.798 8.624 8.635 1.00 86.75 82 PRO A N 1
ATOM 695 C CA . PRO A 1 82 ? -1.415 9.773 9.277 1.00 86.75 82 PRO A CA 1
ATOM 696 C C . PRO A 1 82 ? -0.709 10.095 10.602 1.00 86.75 82 PRO A C 1
ATOM 698 O O . PRO A 1 82 ? -0.086 9.238 11.237 1.00 86.75 82 PRO A O 1
ATOM 701 N N . GLY A 1 83 ? -0.799 11.352 11.030 1.00 84.81 83 GLY A N 1
ATOM 702 C CA . GLY A 1 83 ? -0.337 11.746 12.357 1.00 84.81 83 GLY A CA 1
ATOM 703 C C . GLY A 1 83 ? -1.196 11.090 13.439 1.00 84.81 83 GLY A C 1
ATOM 704 O O . GLY A 1 83 ? -2.425 11.124 13.369 1.00 84.81 83 GLY A O 1
ATOM 705 N N . CYS A 1 84 ? -0.557 10.502 14.451 1.00 87.06 84 CYS A N 1
ATOM 706 C CA . CYS A 1 84 ? -1.274 10.033 15.632 1.00 87.06 84 CYS A CA 1
ATOM 707 C C . CYS A 1 84 ? -1.427 11.198 16.619 1.00 87.06 84 CYS A C 1
ATOM 709 O O . CYS A 1 84 ? -0.425 11.686 17.145 1.00 87.06 84 CYS A O 1
ATOM 711 N N . GLY A 1 85 ? -2.663 11.623 16.876 1.00 84.69 85 GLY A N 1
ATOM 712 C CA . GLY A 1 85 ? -3.015 12.650 17.852 1.00 84.69 85 GLY A CA 1
ATOM 713 C C . GLY A 1 85 ? -2.669 12.252 19.285 1.00 84.69 85 GLY A C 1
ATOM 714 O O . GLY A 1 85 ? -2.266 13.112 20.047 1.00 84.69 85 GLY A O 1
ATOM 715 N N . ASN A 1 86 ? -2.713 10.958 19.626 1.00 86.12 86 ASN A N 1
ATOM 716 C CA . ASN A 1 86 ? -2.387 10.491 20.984 1.00 86.12 86 ASN A CA 1
ATOM 717 C C . ASN A 1 86 ? -0.879 10.343 21.227 1.00 86.12 86 ASN A C 1
ATOM 719 O O . ASN A 1 86 ? -0.404 10.486 22.346 1.00 86.12 86 ASN A O 1
ATOM 723 N N . CYS A 1 87 ? -0.109 9.995 20.193 1.00 83.75 87 CYS A N 1
ATOM 724 C CA . CYS A 1 87 ? 1.337 9.806 20.331 1.00 83.75 87 CYS A CA 1
ATOM 725 C C . CYS A 1 87 ? 2.136 11.065 19.982 1.00 83.75 87 CYS A C 1
ATOM 727 O O . CYS A 1 87 ? 3.346 11.056 20.184 1.00 83.75 87 CYS A O 1
ATOM 729 N N . HIS A 1 88 ? 1.501 12.082 19.386 1.00 75.75 88 HIS A N 1
ATOM 730 C CA . HIS A 1 88 ? 2.115 13.314 18.867 1.00 75.75 88 HIS A CA 1
ATOM 731 C C . HIS A 1 88 ? 3.361 13.101 17.983 1.00 75.75 88 HIS A C 1
ATOM 733 O O . HIS A 1 88 ? 4.152 14.014 17.757 1.00 75.75 88 HIS A O 1
ATOM 739 N N . GLN A 1 89 ? 3.546 11.892 17.446 1.00 67.94 89 GLN A N 1
ATOM 740 C CA . GLN A 1 89 ? 4.697 11.522 16.632 1.00 67.94 89 GLN A CA 1
ATOM 741 C C . GLN A 1 89 ? 4.299 11.415 15.163 1.00 67.94 89 GLN A C 1
ATOM 743 O O . GLN A 1 89 ? 3.317 10.756 14.809 1.00 67.94 89 GLN A O 1
ATOM 748 N N . LYS A 1 90 ? 5.117 12.033 14.302 1.00 62.06 90 LYS A N 1
ATOM 749 C CA . LYS A 1 90 ? 4.906 12.100 12.847 1.00 62.06 90 LYS A CA 1
ATOM 750 C C . LYS A 1 90 ? 5.061 10.751 12.128 1.00 62.06 90 LYS A C 1
ATOM 752 O O . LYS A 1 90 ? 4.654 10.644 10.983 1.00 62.06 90 LYS A O 1
ATOM 757 N N . ASN A 1 91 ? 5.579 9.723 12.800 1.00 64.56 91 ASN A N 1
ATOM 758 C CA . ASN A 1 91 ? 5.822 8.392 12.237 1.00 64.56 91 ASN A CA 1
ATOM 759 C C . ASN A 1 91 ? 5.360 7.304 13.207 1.00 64.56 91 ASN A C 1
ATOM 761 O O . ASN A 1 91 ? 6.154 6.505 13.698 1.00 64.56 91 ASN A O 1
ATOM 765 N N . THR A 1 92 ? 4.071 7.289 13.537 1.00 66.12 92 THR A N 1
ATOM 766 C CA . THR A 1 92 ? 3.539 6.110 14.220 1.00 66.12 92 THR A CA 1
ATOM 767 C C . THR A 1 92 ? 3.497 4.954 13.232 1.00 66.12 92 THR A C 1
ATOM 769 O O . THR A 1 92 ? 3.058 5.108 12.095 1.00 66.12 92 THR A O 1
ATOM 772 N N . ASN A 1 93 ? 4.001 3.793 13.647 1.00 78.31 93 ASN A N 1
ATOM 773 C CA . ASN A 1 93 ? 3.857 2.577 12.861 1.00 78.31 93 ASN A CA 1
ATOM 774 C C . ASN A 1 93 ? 2.365 2.223 12.862 1.00 78.31 93 ASN A C 1
ATOM 776 O O . ASN A 1 93 ? 1.827 1.823 13.894 1.00 78.31 93 ASN A O 1
ATOM 780 N N . TRP A 1 94 ? 1.681 2.433 11.742 1.00 89.69 94 TRP A N 1
ATOM 781 C CA . TRP A 1 94 ? 0.296 2.008 11.550 1.00 89.69 94 TRP A CA 1
ATOM 782 C C . TRP A 1 94 ? 0.259 0.541 11.099 1.00 89.69 94 TRP A C 1
ATOM 784 O O . TRP A 1 94 ? 1.268 -0.042 10.690 1.00 89.69 94 TRP A O 1
ATOM 794 N N . ARG A 1 95 ? -0.895 -0.103 11.217 1.00 92.56 95 ARG A N 1
ATOM 795 C CA . ARG A 1 95 ? -1.183 -1.383 10.559 1.00 92.56 95 ARG A CA 1
ATOM 796 C C . ARG A 1 95 ? -2.660 -1.452 10.197 1.00 92.56 95 ARG A C 1
ATOM 798 O O . ARG A 1 95 ? -3.439 -0.786 10.876 1.00 92.56 95 ARG A O 1
ATOM 805 N N . PRO A 1 96 ? -3.051 -2.248 9.198 1.00 95.00 96 PRO A N 1
ATOM 806 C CA . PRO A 1 96 ? -4.444 -2.638 9.028 1.00 95.00 96 PRO A CA 1
ATOM 807 C C . PRO A 1 96 ? -5.016 -3.215 10.326 1.00 95.00 96 PRO A C 1
ATOM 809 O O . PRO A 1 96 ? -4.313 -3.900 11.074 1.00 95.00 96 PRO A O 1
ATOM 812 N N . GLU A 1 97 ? -6.266 -2.874 10.623 1.00 94.44 97 GLU A N 1
ATOM 813 C CA . GLU A 1 97 ? -7.016 -3.502 11.712 1.00 94.44 97 GLU A CA 1
ATOM 814 C C . GLU A 1 97 ? -7.390 -4.945 11.353 1.00 94.44 97 GLU A C 1
ATOM 816 O O . GLU A 1 97 ? -7.283 -5.830 12.199 1.00 94.44 97 GLU A O 1
ATOM 821 N N . ASP A 1 98 ? -7.752 -5.176 10.090 1.00 93.31 98 ASP A N 1
ATOM 822 C CA . ASP A 1 98 ? -8.017 -6.502 9.538 1.00 93.31 98 ASP A CA 1
ATOM 823 C C . ASP A 1 98 ? -6.695 -7.263 9.302 1.00 93.31 98 ASP A C 1
ATOM 825 O O . ASP A 1 98 ? -5.868 -6.809 8.502 1.00 93.31 98 ASP A O 1
ATOM 829 N N . PRO A 1 99 ? -6.470 -8.410 9.971 1.00 90.25 99 PRO A N 1
ATOM 830 C CA . PRO A 1 99 ? -5.247 -9.192 9.817 1.00 90.25 99 PRO A CA 1
ATOM 831 C C . PRO A 1 99 ? -5.113 -9.867 8.445 1.00 90.25 99 PRO A C 1
ATOM 833 O O . PRO A 1 99 ? -4.000 -10.234 8.074 1.00 90.25 99 PRO A O 1
ATOM 836 N N . SER A 1 100 ? -6.203 -10.025 7.686 1.00 91.00 100 SER A N 1
ATOM 837 C CA . SER A 1 100 ? -6.160 -10.580 6.327 1.00 91.00 100 SER A CA 1
ATOM 838 C C . SER A 1 100 ? -5.532 -9.611 5.318 1.00 91.00 100 SER A C 1
ATOM 840 O O . SER A 1 100 ? -5.017 -10.024 4.277 1.00 91.00 100 SER A O 1
ATOM 842 N N . VAL A 1 101 ? -5.516 -8.312 5.639 1.00 92.56 101 VAL A N 1
ATOM 843 C CA . VAL A 1 101 ? -4.928 -7.282 4.785 1.00 92.56 101 VAL A CA 1
ATOM 844 C C . VAL A 1 101 ? -3.418 -7.248 4.996 1.00 92.56 101 VAL A C 1
ATOM 846 O O . VAL A 1 101 ? -2.889 -6.596 5.901 1.00 92.56 101 VAL A O 1
ATOM 849 N N . MET A 1 102 ? -2.693 -7.914 4.098 1.00 92.44 102 MET A N 1
ATOM 850 C CA . MET A 1 102 ? -1.250 -7.732 3.984 1.00 92.44 102 MET A CA 1
ATOM 851 C C . MET A 1 102 ? -0.921 -6.283 3.627 1.00 92.44 102 MET A C 1
ATOM 853 O O . MET A 1 102 ? -1.611 -5.656 2.824 1.00 92.44 102 MET A O 1
ATOM 857 N N . PHE A 1 103 ? 0.169 -5.747 4.175 1.00 93.25 103 PHE A N 1
ATOM 858 C CA . PHE A 1 103 ? 0.582 -4.370 3.912 1.00 93.25 103 PHE A CA 1
ATOM 859 C C . PHE A 1 103 ? 2.095 -4.253 3.710 1.00 93.25 103 PHE A C 1
ATOM 861 O O . PHE A 1 103 ? 2.878 -5.113 4.112 1.00 93.25 103 PHE A O 1
ATOM 868 N N . ILE A 1 104 ? 2.501 -3.157 3.079 1.00 91.88 104 ILE A N 1
ATOM 869 C CA . ILE A 1 104 ? 3.890 -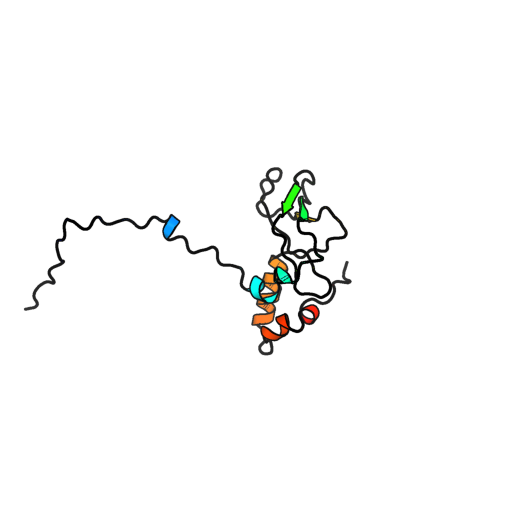2.758 2.882 1.00 91.88 104 ILE A CA 1
ATOM 870 C C . ILE A 1 104 ? 4.046 -1.283 3.236 1.00 91.88 104 ILE A C 1
ATOM 872 O O . ILE A 1 104 ? 3.158 -0.463 2.990 1.00 91.88 104 ILE A O 1
ATOM 876 N N . ASP A 1 105 ? 5.183 -0.938 3.831 1.00 89.81 105 ASP A N 1
ATOM 877 C CA . ASP A 1 105 ? 5.489 0.451 4.128 1.00 89.81 105 ASP A CA 1
ATOM 878 C C . ASP A 1 105 ? 5.996 1.186 2.865 1.00 89.81 105 ASP A C 1
ATOM 880 O O . ASP A 1 105 ? 6.874 0.668 2.167 1.00 89.81 105 ASP A O 1
ATOM 884 N N . PRO A 1 106 ? 5.513 2.409 2.573 1.00 89.56 106 PRO A N 1
ATOM 885 C CA . PRO A 1 106 ? 6.033 3.241 1.488 1.00 89.56 106 PRO A CA 1
ATOM 886 C C . PRO A 1 106 ? 7.561 3.419 1.472 1.00 89.56 106 PRO A C 1
ATOM 888 O O . PRO A 1 106 ? 8.151 3.526 0.400 1.00 89.56 106 PRO A O 1
ATOM 891 N N . SER A 1 107 ? 8.232 3.442 2.629 1.00 87.50 107 SER A N 1
ATOM 892 C CA . SER A 1 107 ? 9.693 3.557 2.696 1.00 87.50 107 SER A CA 1
ATOM 893 C C . SER A 1 107 ? 10.406 2.317 2.161 1.00 87.50 107 SER A C 1
ATOM 895 O O . SER A 1 107 ? 11.512 2.445 1.634 1.00 87.50 107 SER A O 1
ATOM 897 N N . HIS A 1 108 ? 9.783 1.136 2.236 1.00 88.44 108 HIS A N 1
ATOM 898 C CA . HIS A 1 108 ? 10.322 -0.077 1.619 1.00 88.44 108 HIS A CA 1
ATOM 899 C C . HIS A 1 108 ? 10.279 0.032 0.092 1.00 88.44 108 HIS A C 1
ATOM 901 O O . HIS A 1 108 ? 11.240 -0.357 -0.568 1.00 88.44 108 HIS A O 1
ATOM 907 N N . LEU A 1 109 ? 9.213 0.622 -0.463 1.00 89.56 109 LEU A N 1
ATOM 908 C CA . LEU A 1 109 ? 9.091 0.886 -1.900 1.00 89.56 109 LEU A CA 1
ATOM 909 C C . LEU A 1 109 ? 10.129 1.908 -2.373 1.00 89.56 109 LEU A C 1
ATOM 911 O O . LEU A 1 109 ? 10.792 1.675 -3.382 1.00 89.56 109 LEU A O 1
ATOM 915 N N . SER A 1 110 ? 10.336 2.989 -1.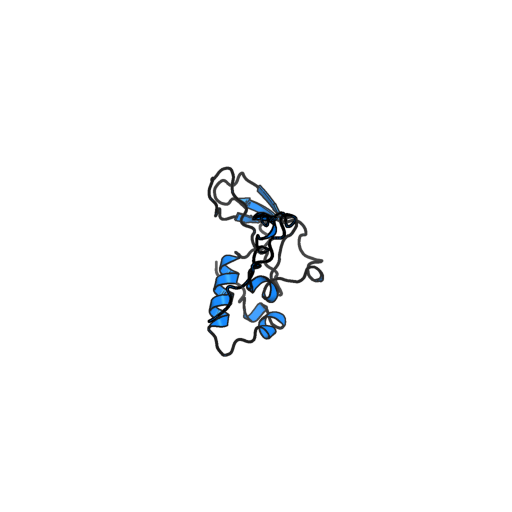611 1.00 88.31 110 SER A N 1
ATOM 916 C CA . SER A 1 110 ? 11.391 3.968 -1.901 1.00 88.31 110 SER A CA 1
ATOM 917 C C . SER A 1 110 ? 12.776 3.326 -1.915 1.00 88.31 110 SER A C 1
ATOM 919 O O . SER A 1 110 ? 13.510 3.497 -2.883 1.00 88.31 110 SER A O 1
ATOM 921 N N . ARG A 1 111 ? 13.124 2.555 -0.875 1.00 88.25 111 ARG A N 1
ATOM 922 C CA . ARG A 1 111 ? 14.430 1.886 -0.784 1.00 88.25 111 ARG A CA 1
ATOM 923 C C . ARG A 1 111 ? 14.629 0.900 -1.930 1.00 88.25 111 ARG A C 1
ATOM 925 O O . ARG A 1 111 ? 15.660 0.936 -2.587 1.00 88.25 111 ARG A O 1
ATOM 932 N N . LYS A 1 112 ? 13.623 0.066 -2.202 1.00 87.81 112 LYS A N 1
ATOM 933 C CA . LYS A 1 112 ? 13.662 -0.892 -3.307 1.00 87.81 112 LYS A CA 1
ATOM 934 C C . LYS A 1 112 ? 13.844 -0.190 -4.652 1.00 87.81 112 LYS A C 1
ATOM 936 O O . LYS A 1 112 ? 14.674 -0.625 -5.440 1.00 87.81 112 LYS A O 1
ATOM 941 N N . ARG A 1 113 ? 13.142 0.923 -4.900 1.00 86.69 113 ARG A N 1
ATOM 942 C CA . ARG A 1 113 ? 13.331 1.711 -6.126 1.00 86.69 113 ARG A CA 1
ATOM 943 C C . ARG A 1 113 ? 14.759 2.230 -6.251 1.00 86.69 113 ARG A C 1
ATOM 945 O O . ARG A 1 113 ? 15.310 2.134 -7.342 1.00 86.69 113 ARG A O 1
ATOM 952 N N . SER A 1 114 ? 15.334 2.762 -5.172 1.00 86.81 114 SER A N 1
ATOM 953 C CA . SER A 1 114 ? 16.722 3.235 -5.167 1.00 86.81 114 SER A CA 1
ATOM 954 C C . SER A 1 114 ? 17.699 2.113 -5.514 1.00 86.81 114 SER A C 1
ATOM 956 O O . SER A 1 114 ? 18.478 2.279 -6.441 1.00 86.81 114 SER A O 1
ATOM 958 N N . CYS A 1 115 ? 17.579 0.945 -4.875 1.00 86.25 115 CYS A N 1
ATOM 959 C CA . CYS A 1 115 ? 18.437 -0.204 -5.182 1.00 86.25 115 CYS A CA 1
ATOM 960 C C . CYS A 1 115 ? 18.299 -0.669 -6.640 1.00 86.25 115 CYS A C 1
ATOM 962 O O . CYS A 1 115 ? 19.283 -1.025 -7.274 1.00 86.25 115 CYS A O 1
ATOM 964 N N . LEU A 1 116 ? 17.084 -0.648 -7.199 1.00 86.44 116 LEU A N 1
ATOM 965 C CA . LEU A 1 116 ? 16.868 -1.026 -8.597 1.00 86.44 116 LEU A CA 1
ATOM 966 C C . LEU A 1 116 ? 17.473 -0.020 -9.580 1.00 86.44 116 LEU A C 1
ATOM 968 O O . LEU A 1 116 ? 17.953 -0.426 -10.627 1.00 86.44 116 LEU A O 1
ATOM 972 N N . LYS A 1 117 ? 17.493 1.278 -9.249 1.00 84.19 117 LYS A N 1
ATOM 973 C CA . LYS A 1 117 ? 18.151 2.296 -10.090 1.00 84.19 117 LYS A CA 1
ATOM 974 C C . LYS A 1 117 ? 19.661 2.108 -10.193 1.00 84.19 117 LYS A C 1
ATOM 976 O O . LYS A 1 117 ? 20.242 2.524 -11.185 1.00 84.19 117 LYS A O 1
ATOM 981 N N . GLU A 1 118 ? 20.283 1.545 -9.165 1.00 86.00 118 GLU A N 1
ATOM 982 C CA . GLU A 1 118 ? 21.728 1.306 -9.133 1.00 86.00 118 GLU A CA 1
ATOM 983 C C . GLU A 1 118 ? 22.133 0.089 -9.979 1.00 86.00 118 GLU A C 1
ATOM 985 O O . GLU A 1 118 ? 23.308 -0.068 -10.303 1.00 86.00 118 GLU A O 1
ATOM 990 N N . ASN A 1 119 ? 21.174 -0.759 -10.369 1.00 85.31 119 ASN A N 1
ATOM 991 C CA . ASN A 1 119 ? 21.436 -1.929 -11.195 1.00 85.31 119 ASN A CA 1
ATOM 992 C C . ASN A 1 119 ? 21.383 -1.561 -12.696 1.00 85.31 119 ASN A C 1
ATOM 994 O O . ASN A 1 119 ? 20.315 -1.198 -13.188 1.00 85.31 119 ASN A O 1
ATOM 998 N N . PRO A 1 120 ? 22.489 -1.693 -13.452 1.00 79.38 120 PRO A N 1
ATOM 999 C CA . PRO A 1 120 ? 22.536 -1.338 -14.873 1.00 79.38 120 PRO A CA 1
ATOM 1000 C C . PRO A 1 120 ? 21.672 -2.235 -15.775 1.00 79.38 120 PRO A C 1
ATOM 1002 O O . PRO A 1 120 ? 21.360 -1.835 -16.891 1.00 79.38 120 PRO A O 1
ATOM 1005 N N . ALA A 1 121 ? 21.268 -3.420 -15.308 1.00 82.00 121 ALA A N 1
ATOM 1006 C CA . ALA A 1 121 ? 20.374 -4.325 -16.033 1.00 82.00 121 ALA A CA 1
ATOM 1007 C C . ALA A 1 121 ? 18.883 -4.087 -15.721 1.00 82.00 121 ALA A C 1
ATOM 1009 O O . ALA A 1 121 ? 18.033 -4.859 -16.154 1.00 82.00 121 ALA A O 1
ATOM 1010 N N . PHE A 1 122 ? 18.553 -3.072 -14.920 1.00 83.75 122 PHE A N 1
ATOM 1011 C CA . PHE A 1 122 ? 17.176 -2.805 -14.529 1.00 83.75 122 PHE A CA 1
ATOM 1012 C C . PHE A 1 122 ? 16.405 -2.063 -15.626 1.00 83.75 122 PHE A C 1
ATOM 1014 O O . PHE A 1 122 ? 16.657 -0.882 -15.872 1.00 83.75 122 PHE A O 1
ATOM 1021 N N . ASP A 1 123 ? 15.395 -2.720 -16.197 1.00 84.44 123 ASP A N 1
ATOM 1022 C CA . ASP A 1 123 ? 14.364 -2.064 -16.997 1.00 84.44 123 ASP A CA 1
ATOM 1023 C C . ASP A 1 123 ? 13.129 -1.744 -16.123 1.00 84.44 123 ASP A C 1
ATOM 1025 O O . ASP A 1 123 ? 12.525 -2.639 -15.524 1.00 84.44 123 ASP A O 1
ATOM 1029 N N . PRO A 1 124 ? 12.702 -0.470 -16.021 1.00 80.50 124 PRO A N 1
ATOM 1030 C CA . PRO A 1 124 ? 11.446 -0.115 -15.368 1.00 80.50 124 PRO A CA 1
ATOM 1031 C C . PRO A 1 124 ? 10.200 -0.801 -15.956 1.00 80.50 124 PRO A C 1
ATOM 1033 O O . PRO A 1 124 ? 9.215 -0.969 -15.230 1.00 80.50 124 PRO A O 1
ATOM 1036 N N . ALA A 1 125 ? 10.215 -1.179 -17.238 1.00 84.75 125 ALA A N 1
ATOM 1037 C CA . ALA A 1 125 ? 9.109 -1.880 -17.888 1.00 84.75 125 ALA A CA 1
ATOM 1038 C C . ALA A 1 125 ? 8.919 -3.306 -17.345 1.00 84.75 125 ALA A C 1
ATOM 1040 O O . ALA A 1 125 ? 7.777 -3.756 -17.206 1.00 84.75 125 ALA A O 1
ATOM 1041 N N . ASP A 1 126 ? 9.996 -3.976 -16.928 1.00 85.75 126 ASP A N 1
ATOM 1042 C CA . ASP A 1 126 ? 9.935 -5.326 -16.356 1.00 85.75 126 ASP A CA 1
ATOM 1043 C C . ASP A 1 126 ? 9.149 -5.355 -15.044 1.00 85.75 126 ASP A C 1
ATOM 1045 O O . ASP A 1 126 ? 8.437 -6.314 -14.756 1.00 85.75 126 ASP A O 1
ATOM 1049 N N . VAL A 1 127 ? 9.189 -4.275 -14.257 1.00 83.75 127 VAL A N 1
ATOM 1050 C CA . VAL A 1 127 ? 8.392 -4.159 -13.021 1.00 83.75 127 VAL A CA 1
ATOM 1051 C C . VAL A 1 127 ? 6.894 -4.160 -13.316 1.00 83.75 127 VAL A C 1
ATOM 1053 O O . VAL A 1 127 ? 6.094 -4.620 -12.500 1.00 83.75 127 VAL A O 1
ATOM 1056 N N . ILE A 1 128 ? 6.505 -3.623 -14.471 1.00 84.44 128 ILE A N 1
ATOM 1057 C CA . ILE A 1 128 ? 5.108 -3.557 -14.895 1.00 84.44 128 ILE A CA 1
ATOM 1058 C C . ILE A 1 128 ? 4.633 -4.934 -15.362 1.00 84.44 128 ILE A C 1
ATOM 1060 O O . ILE A 1 128 ? 3.515 -5.318 -15.023 1.00 84.44 128 ILE A O 1
ATOM 1064 N N . GLN A 1 129 ? 5.468 -5.657 -16.111 1.00 85.50 129 GLN A N 1
ATOM 1065 C CA . GLN A 1 129 ? 5.130 -6.964 -16.684 1.00 85.50 129 GLN A CA 1
ATOM 1066 C C . GLN A 1 129 ? 5.252 -8.104 -15.665 1.00 85.50 129 GLN A C 1
ATOM 1068 O O . GLN A 1 129 ? 4.403 -8.993 -15.616 1.00 85.50 129 GLN A O 1
ATOM 1073 N N . HIS A 1 130 ? 6.277 -8.051 -14.817 1.00 85.62 130 HIS A N 1
ATOM 1074 C CA . HIS A 1 130 ? 6.637 -9.097 -13.863 1.00 85.62 130 HIS A CA 1
ATOM 1075 C C . HIS A 1 130 ? 6.847 -8.527 -12.450 1.00 85.62 130 HIS A C 1
ATOM 1077 O O . HIS A 1 130 ? 7.934 -8.641 -11.874 1.00 85.62 130 HIS A O 1
ATOM 1083 N N . PRO A 1 131 ? 5.809 -7.922 -11.838 1.00 85.31 131 PRO A N 1
ATOM 1084 C CA . PRO A 1 131 ? 5.938 -7.276 -10.534 1.00 85.31 131 PRO A CA 1
ATOM 1085 C C . PRO A 1 131 ? 6.429 -8.233 -9.438 1.00 85.31 131 PRO A C 1
ATOM 1087 O O . PRO A 1 131 ? 7.153 -7.810 -8.540 1.00 85.31 131 PRO A O 1
ATOM 1090 N N . ASP A 1 132 ? 6.087 -9.521 -9.497 1.00 85.31 132 ASP A N 1
ATOM 1091 C CA . ASP A 1 132 ? 6.424 -10.489 -8.448 1.00 85.31 132 ASP A CA 1
ATOM 1092 C C . ASP A 1 132 ? 7.924 -10.796 -8.327 1.00 85.31 132 ASP A C 1
ATOM 1094 O O . ASP A 1 132 ? 8.391 -11.055 -7.217 1.00 85.31 132 ASP A O 1
ATOM 1098 N N . TRP A 1 133 ? 8.714 -10.668 -9.402 1.00 84.50 133 TRP A N 1
ATOM 1099 C CA . TRP A 1 133 ? 10.181 -10.800 -9.336 1.00 84.50 133 TRP A CA 1
ATOM 1100 C C . TRP A 1 133 ? 10.804 -9.776 -8.393 1.00 84.50 133 TRP A C 1
ATOM 1102 O O . TRP A 1 133 ? 11.768 -10.043 -7.677 1.00 84.50 133 TRP A O 1
ATOM 1112 N N . TYR A 1 134 ? 10.201 -8.592 -8.352 1.00 80.75 134 TYR A N 1
ATOM 1113 C CA . TYR A 1 134 ? 10.671 -7.481 -7.547 1.00 80.75 134 TYR A CA 1
ATOM 1114 C C . TYR A 1 134 ? 10.093 -7.503 -6.151 1.00 80.75 134 TYR A C 1
ATOM 1116 O O . TYR A 1 134 ? 10.406 -6.618 -5.370 1.00 80.75 134 TYR A O 1
ATOM 1124 N N . PHE A 1 135 ? 9.272 -8.475 -5.783 1.00 75.00 135 PHE A N 1
ATOM 1125 C CA . PHE A 1 135 ? 8.698 -8.586 -4.453 1.00 75.00 135 PHE A CA 1
ATOM 1126 C C . PHE A 1 135 ? 8.612 -10.061 -4.063 1.00 75.00 135 PHE A C 1
ATOM 1128 O O . PHE A 1 135 ? 7.500 -10.585 -3.943 1.00 75.00 135 PHE A O 1
ATOM 1135 N N . PRO A 1 136 ? 9.767 -10.722 -3.838 1.00 64.62 136 PRO A N 1
ATOM 1136 C CA . PRO A 1 136 ? 9.774 -12.110 -3.408 1.00 64.62 136 PRO A CA 1
ATOM 1137 C C . PRO A 1 136 ? 8.848 -12.237 -2.204 1.00 64.62 136 PRO A C 1
ATOM 1139 O O . PRO A 1 136 ? 8.899 -11.415 -1.277 1.00 64.62 136 PRO A O 1
ATOM 1142 N N . GLY A 1 137 ? 7.911 -13.181 -2.301 1.00 57.44 137 GLY A N 1
ATOM 1143 C CA . GLY A 1 137 ? 6.905 -13.408 -1.282 1.00 57.44 137 GLY A CA 1
ATOM 1144 C C . GLY A 1 137 ? 7.618 -13.572 0.046 1.00 57.44 137 GLY A C 1
ATOM 1145 O O . GLY A 1 137 ? 8.341 -14.536 0.238 1.00 57.44 137 GLY A O 1
ATOM 1146 N N . SER A 1 138 ? 7.481 -12.583 0.925 1.00 49.50 138 SER A N 1
ATOM 1147 C CA . SER A 1 138 ? 8.000 -12.657 2.285 1.00 49.50 138 SER A CA 1
ATOM 1148 C C . SER A 1 138 ? 7.286 -13.788 3.030 1.00 49.50 138 SER A C 1
ATOM 1150 O O . SER A 1 138 ? 6.293 -13.554 3.714 1.00 49.50 138 SER A O 1
ATOM 1152 N N . SER A 1 139 ? 7.800 -15.001 2.862 1.00 38.72 139 SER A N 1
ATOM 1153 C CA . SER A 1 139 ? 7.769 -16.110 3.808 1.00 38.72 139 SER A CA 1
ATOM 1154 C C . SER A 1 139 ? 8.857 -15.931 4.875 1.00 38.72 139 SER A C 1
ATOM 1156 O O . SER A 1 139 ? 9.447 -16.902 5.330 1.00 38.72 139 SER A O 1
ATOM 1158 N N . GLU A 1 140 ? 9.151 -14.691 5.258 1.00 32.47 140 GLU A N 1
ATOM 1159 C CA . GLU A 1 140 ? 10.059 -14.376 6.356 1.00 32.47 140 GLU A CA 1
ATOM 1160 C C . GLU A 1 140 ? 9.284 -13.523 7.362 1.00 32.47 140 GLU A C 1
ATOM 1162 O O . GLU A 1 140 ? 8.969 -12.355 7.120 1.00 32.47 140 GLU A O 1
ATOM 1167 N N . THR A 1 141 ? 8.864 -14.259 8.394 1.00 31.84 141 THR A N 1
ATOM 1168 C CA . THR A 1 141 ? 8.493 -13.920 9.780 1.00 31.84 141 THR A CA 1
ATOM 1169 C C . THR A 1 141 ? 8.673 -12.482 10.247 1.00 31.84 141 THR A C 1
ATOM 1171 O O . THR A 1 141 ? 9.806 -11.962 10.142 1.00 31.84 141 THR A O 1
#

Secondary structure (DSSP, 8-state):
-PPP------TT----PPPTTTT-PPP---THHHHHBPPGGGGTTS-SSEEEEETTTS--EEEESS--BBSSSS--EE------TTT--TT--EEESSTT--EE-HHHHHHHHHHHHT-TT--HHHHHH-GGGGS------